Protein AF-A0A6M0AVX7-F1 (afdb_monomer_lite)

Structure (mmCIF, N/CA/C/O backbone):
data_AF-A0A6M0AVX7-F1
#
_entry.id   AF-A0A6M0AVX7-F1
#
loop_
_atom_site.group_PDB
_atom_site.id
_atom_site.type_symbol
_atom_site.label_atom_id
_atom_site.label_alt_id
_atom_site.label_comp_id
_atom_site.label_asym_id
_atom_site.label_entity_id
_atom_site.label_seq_id
_atom_site.pdbx_PDB_ins_code
_atom_site.Cartn_x
_atom_site.Cartn_y
_atom_site.Cartn_z
_atom_site.occupancy
_atom_site.B_iso_or_equiv
_atom_site.auth_seq_id
_atom_site.auth_comp_id
_atom_site.auth_asym_id
_atom_site.auth_atom_id
_atom_site.pdbx_PDB_model_num
ATOM 1 N N . PHE A 1 1 ? 5.792 2.607 -16.350 1.00 86.12 1 PHE A N 1
ATOM 2 C CA . PHE A 1 1 ? 5.842 1.940 -15.029 1.00 86.12 1 PHE A CA 1
ATOM 3 C C . PHE A 1 1 ? 4.835 0.805 -14.999 1.00 86.12 1 PHE A C 1
ATOM 5 O O . PHE A 1 1 ? 3.726 1.002 -15.475 1.00 86.12 1 PHE A O 1
ATOM 12 N N . VAL A 1 2 ? 5.194 -0.350 -14.442 1.00 96.19 2 VAL A N 1
ATOM 13 C CA . VAL A 1 2 ? 4.279 -1.487 -14.246 1.00 96.19 2 VAL A CA 1
ATOM 14 C C . VAL A 1 2 ? 4.323 -1.969 -12.804 1.00 96.19 2 VAL A C 1
ATOM 16 O O . VAL A 1 2 ? 5.352 -1.855 -12.132 1.00 96.19 2 VAL A O 1
ATOM 19 N N . PHE A 1 3 ? 3.206 -2.515 -12.335 1.00 96.62 3 PHE A N 1
ATOM 20 C CA . PHE A 1 3 ? 3.131 -3.177 -11.042 1.00 96.62 3 PHE A CA 1
ATOM 21 C C . PHE A 1 3 ? 3.862 -4.522 -11.121 1.00 96.62 3 PHE A C 1
ATOM 23 O O . PHE A 1 3 ? 3.499 -5.387 -11.913 1.00 96.62 3 PHE A O 1
ATOM 30 N N . ALA A 1 4 ? 4.936 -4.658 -10.346 1.00 96.06 4 ALA A N 1
ATOM 31 C CA . ALA A 1 4 ? 5.863 -5.783 -10.448 1.00 96.06 4 ALA A CA 1
ATOM 32 C C . ALA A 1 4 ? 5.664 -6.820 -9.334 1.00 96.06 4 ALA A C 1
ATOM 34 O O . ALA A 1 4 ? 6.121 -7.953 -9.463 1.00 96.06 4 ALA A O 1
ATOM 35 N N . GLY A 1 5 ? 5.000 -6.444 -8.239 1.00 96.88 5 GLY A N 1
ATOM 36 C CA . GLY A 1 5 ? 4.659 -7.373 -7.171 1.00 96.88 5 GLY A CA 1
ATOM 37 C C . GLY A 1 5 ? 4.297 -6.690 -5.860 1.00 96.88 5 GLY A C 1
ATOM 38 O O . GLY A 1 5 ? 4.453 -5.480 -5.691 1.00 96.88 5 GLY A O 1
ATOM 39 N N . ILE A 1 6 ? 3.842 -7.510 -4.921 1.00 97.12 6 ILE A N 1
ATOM 40 C CA . ILE A 1 6 ? 3.541 -7.146 -3.538 1.00 97.12 6 ILE A CA 1
ATOM 41 C C . ILE A 1 6 ? 4.237 -8.113 -2.590 1.00 97.12 6 ILE A C 1
ATOM 43 O O . ILE A 1 6 ? 4.361 -9.297 -2.897 1.00 97.12 6 ILE A O 1
ATOM 47 N N . ASP A 1 7 ? 4.652 -7.612 -1.433 1.00 97.19 7 ASP A N 1
ATOM 48 C CA . ASP A 1 7 ? 5.204 -8.416 -0.347 1.00 97.19 7 ASP A CA 1
ATOM 49 C C . ASP A 1 7 ? 4.652 -7.942 1.009 1.00 97.19 7 ASP A C 1
ATOM 51 O O . ASP A 1 7 ? 4.273 -6.779 1.174 1.00 97.19 7 ASP A O 1
ATOM 55 N N . LYS A 1 8 ? 4.578 -8.863 1.978 1.00 96.94 8 LYS A N 1
ATOM 56 C CA . LYS A 1 8 ? 4.119 -8.630 3.363 1.00 96.94 8 LYS A CA 1
ATOM 57 C C . LYS A 1 8 ? 2.792 -7.871 3.487 1.00 96.94 8 LYS A C 1
ATOM 59 O O . LYS A 1 8 ? 2.582 -7.149 4.463 1.00 96.94 8 LYS A O 1
ATOM 64 N N . VAL A 1 9 ? 1.890 -8.036 2.520 1.00 98.00 9 VAL A N 1
ATOM 65 C CA . VAL A 1 9 ? 0.591 -7.363 2.557 1.00 98.00 9 VAL A CA 1
ATOM 66 C C . VAL A 1 9 ? -0.276 -7.965 3.655 1.00 98.00 9 VAL A C 1
ATOM 68 O O . VAL A 1 9 ? -0.426 -9.183 3.755 1.00 98.00 9 VAL A O 1
ATOM 71 N N . ARG A 1 10 ? -0.867 -7.100 4.477 1.00 97.94 10 ARG A N 1
ATOM 72 C CA . ARG A 1 10 ? -1.837 -7.471 5.505 1.00 97.94 10 ARG A CA 1
ATOM 73 C C . ARG A 1 10 ? -3.130 -6.712 5.285 1.00 97.94 10 ARG A C 1
ATOM 75 O O . ARG A 1 10 ? -3.131 -5.484 5.290 1.00 97.94 10 ARG A O 1
ATOM 82 N N . PHE A 1 11 ? -4.226 -7.451 5.175 1.00 97.56 11 PHE A N 1
ATOM 83 C CA . PHE A 1 11 ? -5.582 -6.911 5.164 1.00 97.56 11 PHE A CA 1
ATOM 84 C C . PHE A 1 11 ? -6.162 -7.046 6.569 1.00 97.56 11 PHE A C 1
ATOM 86 O O . PHE A 1 11 ? -6.226 -8.144 7.118 1.00 97.56 11 PHE A O 1
ATOM 93 N N . ARG A 1 12 ? -6.509 -5.915 7.181 1.00 97.25 12 ARG A N 1
ATOM 94 C CA . ARG A 1 12 ? -6.894 -5.836 8.599 1.00 97.25 12 ARG A CA 1
ATOM 95 C C . ARG A 1 12 ? -8.403 -5.704 8.787 1.00 97.25 12 ARG A C 1
ATOM 97 O O . ARG A 1 12 ? -8.934 -6.225 9.761 1.00 97.25 12 ARG A O 1
ATOM 104 N N . ARG A 1 13 ? -9.082 -5.021 7.863 1.00 95.00 13 ARG A N 1
ATOM 105 C CA . ARG A 1 13 ? -10.546 -4.903 7.807 1.00 95.00 13 ARG A CA 1
ATOM 106 C C . ARG A 1 13 ? -11.019 -4.800 6.357 1.00 95.00 13 ARG A C 1
ATOM 108 O O . ARG A 1 13 ? -10.268 -4.275 5.531 1.00 95.00 13 ARG A O 1
ATOM 115 N N . PRO A 1 14 ? -12.246 -5.249 6.046 1.00 97.06 14 PRO A N 1
ATOM 116 C CA . PRO A 1 14 ? -12.886 -4.889 4.790 1.00 97.06 14 PRO A CA 1
ATOM 117 C C . PRO A 1 14 ? -13.096 -3.369 4.711 1.00 97.06 14 PRO A C 1
ATOM 119 O O . PRO A 1 14 ? -13.255 -2.689 5.730 1.00 97.06 14 PRO A O 1
ATOM 122 N N . VAL A 1 15 ? -13.079 -2.855 3.484 1.00 97.94 15 VAL A N 1
ATOM 123 C CA . VAL A 1 15 ? -13.483 -1.488 3.135 1.00 97.94 15 VAL A CA 1
ATOM 124 C C . VAL A 1 15 ? -14.821 -1.606 2.417 1.00 97.94 15 VAL A C 1
ATOM 126 O O . VAL A 1 15 ? -14.957 -2.441 1.521 1.00 97.94 15 VAL A O 1
ATOM 129 N N . VAL A 1 16 ? -15.812 -0.829 2.838 1.00 97.88 16 VAL A N 1
ATOM 130 C CA . VAL A 1 16 ? -17.205 -0.936 2.374 1.00 97.88 16 VAL A CA 1
ATOM 131 C C . VAL A 1 16 ? -17.678 0.377 1.739 1.00 97.88 16 VAL A C 1
ATOM 133 O O . VAL A 1 16 ? -17.037 1.411 1.933 1.00 97.88 16 VAL A O 1
ATOM 136 N N . PRO A 1 17 ? -18.780 0.382 0.963 1.00 98.44 17 PRO A N 1
ATOM 137 C CA . PRO A 1 17 ? -19.325 1.619 0.409 1.00 98.44 17 PRO A CA 1
ATOM 138 C C . PRO A 1 17 ? -19.582 2.668 1.498 1.00 98.44 17 PRO A C 1
ATOM 140 O O . PRO A 1 17 ? -20.158 2.358 2.537 1.00 98.44 17 PRO A O 1
ATOM 143 N N . GLY A 1 18 ? -19.155 3.905 1.244 1.00 97.75 18 GLY A N 1
ATOM 144 C CA . GLY A 1 18 ? -19.206 5.006 2.211 1.00 97.75 18 GLY A CA 1
ATOM 145 C C . GLY A 1 18 ? -17.886 5.256 2.947 1.00 97.75 18 GLY A C 1
ATOM 146 O O . GLY A 1 18 ? -17.669 6.375 3.403 1.00 97.75 18 GLY A O 1
ATOM 147 N N . ASP A 1 19 ? -16.974 4.279 2.996 1.00 98.38 19 ASP A N 1
ATOM 148 C CA . ASP A 1 19 ? -15.627 4.493 3.528 1.00 98.38 19 ASP A CA 1
ATOM 149 C C . ASP A 1 19 ? -14.809 5.413 2.603 1.00 98.38 19 ASP A C 1
ATOM 151 O O . ASP A 1 19 ? -14.739 5.197 1.389 1.00 98.38 19 ASP A O 1
ATOM 155 N N . GLN A 1 20 ? -14.090 6.381 3.181 1.00 98.31 20 GLN A N 1
ATOM 156 C CA . GLN A 1 20 ? -13.005 7.067 2.479 1.00 98.31 20 GLN A CA 1
ATOM 157 C C . GLN A 1 20 ? -11.687 6.326 2.724 1.00 98.31 20 GLN A C 1
ATOM 159 O O . GLN A 1 20 ? -11.135 6.354 3.825 1.00 98.31 20 GLN A O 1
ATOM 164 N N . LEU A 1 21 ? -11.155 5.695 1.676 1.00 98.06 21 LEU A N 1
ATOM 165 C CA . LEU A 1 21 ? -9.843 5.058 1.717 1.00 98.06 21 LEU A CA 1
ATOM 166 C C . LEU A 1 21 ? -8.738 6.088 1.457 1.00 98.06 21 LEU A C 1
ATOM 168 O O . LEU A 1 21 ? -8.618 6.618 0.353 1.00 98.06 21 LEU A O 1
ATOM 172 N N . VAL A 1 22 ? -7.899 6.341 2.459 1.00 98.38 22 VAL A N 1
ATOM 173 C CA . VAL A 1 22 ? -6.707 7.187 2.330 1.00 98.38 22 VAL A CA 1
ATOM 174 C C . VAL A 1 22 ? -5.487 6.292 2.172 1.00 98.38 22 VAL A C 1
ATOM 176 O O . VAL A 1 22 ? -5.189 5.487 3.051 1.00 98.38 22 VAL A O 1
ATOM 179 N N . MET A 1 23 ? -4.774 6.424 1.056 1.00 98.06 23 MET A N 1
ATOM 180 C CA . MET A 1 23 ? -3.569 5.644 0.770 1.00 98.06 23 MET A CA 1
ATOM 181 C C . MET A 1 23 ? -2.332 6.536 0.800 1.00 98.06 23 MET A C 1
ATOM 183 O O . MET A 1 23 ? -2.291 7.571 0.137 1.00 98.06 23 MET A O 1
ATOM 187 N N . THR A 1 24 ? -1.307 6.108 1.527 1.00 98.12 24 THR A N 1
ATOM 188 C CA . THR A 1 24 ? 0.019 6.729 1.529 1.00 98.12 24 THR A CA 1
ATOM 189 C C . THR A 1 24 ? 1.059 5.724 1.055 1.00 98.12 24 THR A C 1
ATOM 191 O O . THR A 1 24 ? 0.931 4.516 1.273 1.00 98.12 24 THR A O 1
ATOM 194 N N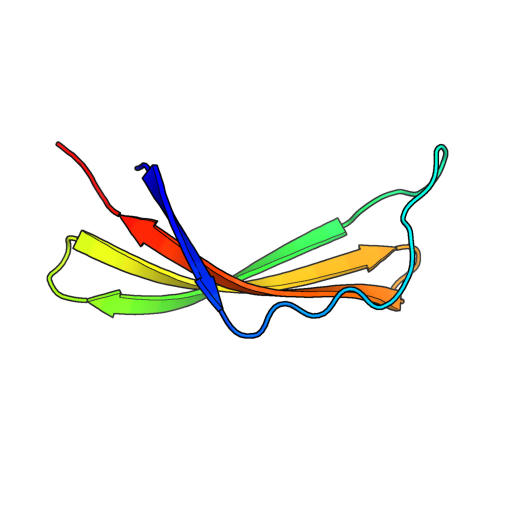 . ALA A 1 25 ? 2.089 6.218 0.372 1.00 97.38 25 ALA A N 1
ATOM 195 C CA . ALA A 1 25 ? 3.203 5.410 -0.094 1.00 97.38 25 ALA A CA 1
ATOM 196 C C . ALA A 1 25 ? 4.521 6.145 0.155 1.00 97.38 25 ALA A C 1
ATOM 198 O O . ALA A 1 25 ? 4.694 7.287 -0.265 1.00 97.38 25 ALA A O 1
ATOM 199 N N . GLU A 1 26 ? 5.452 5.465 0.810 1.00 98.06 26 GLU A N 1
ATOM 200 C CA . GLU A 1 26 ? 6.800 5.944 1.085 1.00 98.06 26 GLU A CA 1
ATOM 201 C C . GLU A 1 26 ? 7.789 5.144 0.243 1.00 98.06 26 GLU A C 1
ATOM 203 O O . GLU A 1 26 ? 7.835 3.912 0.305 1.00 98.06 26 GLU A O 1
ATOM 208 N N . LEU A 1 27 ? 8.587 5.836 -0.570 1.00 96.94 27 LEU A N 1
ATOM 209 C CA . LEU A 1 27 ? 9.631 5.198 -1.362 1.00 96.94 27 LEU A CA 1
ATOM 210 C C . LEU A 1 27 ? 10.729 4.670 -0.433 1.00 96.94 27 LEU A C 1
ATOM 212 O O . LEU A 1 27 ? 11.417 5.443 0.224 1.00 96.94 27 LEU A O 1
ATOM 216 N N . LEU A 1 28 ? 10.929 3.353 -0.428 1.00 97.31 28 LEU A N 1
ATOM 217 C CA . LEU A 1 28 ? 11.967 2.715 0.381 1.00 97.31 28 LEU A CA 1
ATOM 218 C C . LEU A 1 28 ? 13.292 2.619 -0.369 1.00 97.31 28 LEU A C 1
ATOM 220 O O . LEU A 1 28 ? 14.360 2.798 0.207 1.00 97.31 28 LEU A O 1
ATOM 224 N N . SER A 1 29 ? 13.244 2.254 -1.652 1.00 96.38 29 SER A N 1
ATOM 225 C CA . SER A 1 29 ? 14.455 2.118 -2.463 1.00 96.38 29 SER A CA 1
ATOM 226 C C . SER A 1 29 ? 14.157 2.101 -3.956 1.00 96.38 29 SER A C 1
ATOM 228 O O . SER A 1 29 ? 13.083 1.679 -4.386 1.00 96.38 29 SER A O 1
ATOM 230 N N . ILE A 1 30 ? 15.162 2.484 -4.743 1.00 96.31 30 ILE A N 1
ATOM 231 C CA . ILE A 1 30 ? 15.224 2.246 -6.185 1.00 96.31 30 ILE A CA 1
ATOM 232 C C . ILE A 1 30 ? 16.480 1.422 -6.464 1.00 96.31 30 ILE A C 1
ATOM 234 O O . ILE A 1 30 ? 17.596 1.837 -6.157 1.00 96.31 30 ILE A O 1
ATOM 238 N N . LYS A 1 31 ? 16.308 0.244 -7.063 1.00 93.88 31 LYS A N 1
ATOM 239 C CA . LYS A 1 31 ? 17.389 -0.670 -7.438 1.00 93.88 31 LYS A CA 1
ATOM 240 C C . LYS A 1 31 ? 17.578 -0.683 -8.948 1.00 93.88 31 LYS A C 1
ATOM 242 O O . LYS A 1 31 ? 16.614 -0.728 -9.715 1.00 93.88 31 LYS A O 1
ATOM 247 N N . ARG A 1 32 ? 18.847 -0.675 -9.375 1.00 92.38 32 ARG A N 1
ATOM 248 C CA . ARG A 1 32 ? 19.268 -0.769 -10.789 1.00 92.38 32 ARG A CA 1
ATOM 249 C C . ARG A 1 32 ? 18.564 0.241 -11.712 1.00 92.38 32 ARG A C 1
ATOM 251 O O . ARG A 1 32 ? 18.338 -0.064 -12.874 1.00 92.38 32 ARG A O 1
ATOM 258 N N . ARG A 1 33 ? 18.159 1.402 -11.170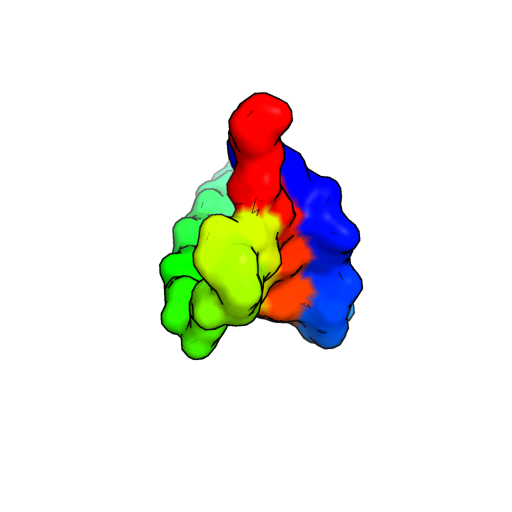 1.00 91.38 33 ARG A N 1
ATOM 259 C CA . ARG A 1 33 ? 17.357 2.445 -11.848 1.00 91.38 33 ARG A CA 1
ATOM 260 C C . ARG A 1 33 ? 16.074 1.933 -12.529 1.00 91.38 33 ARG A C 1
ATOM 262 O O . ARG A 1 33 ? 15.509 2.626 -13.361 1.00 91.38 33 ARG A O 1
ATOM 269 N N . ARG A 1 34 ? 15.613 0.731 -12.170 1.00 94.06 34 ARG A N 1
ATOM 270 C CA . ARG A 1 34 ? 14.524 0.032 -12.861 1.00 94.06 34 ARG A CA 1
ATOM 271 C C . ARG A 1 34 ? 13.465 -0.507 -11.916 1.00 94.06 34 ARG A C 1
ATOM 273 O O . ARG A 1 34 ? 12.310 -0.553 -12.304 1.00 94.06 34 ARG A O 1
ATOM 280 N N . PHE A 1 35 ? 13.817 -0.919 -10.700 1.00 95.94 35 PHE A N 1
ATOM 281 C CA . PHE A 1 35 ? 12.859 -1.495 -9.754 1.00 95.94 35 PHE A CA 1
ATOM 282 C C . PHE A 1 35 ? 12.742 -0.617 -8.518 1.00 95.94 35 PHE A C 1
ATOM 284 O O . PHE A 1 35 ? 13.727 -0.425 -7.807 1.00 95.94 35 PHE A O 1
ATOM 291 N N . GLY A 1 36 ? 11.550 -0.094 -8.262 1.00 96.81 36 GLY A N 1
ATOM 292 C CA . GLY A 1 36 ? 11.242 0.650 -7.050 1.00 96.81 36 GLY A CA 1
ATOM 293 C C . GLY A 1 36 ? 10.474 -0.206 -6.055 1.00 96.81 36 GLY A C 1
ATOM 294 O O . GLY A 1 36 ? 9.668 -1.050 -6.446 1.00 96.81 36 GLY A O 1
ATOM 295 N N . LYS A 1 37 ? 10.727 0.017 -4.766 1.00 97.56 37 LYS A N 1
ATOM 296 C CA . LYS A 1 37 ? 9.982 -0.582 -3.658 1.00 97.56 37 LYS A CA 1
ATOM 297 C C . LYS A 1 37 ? 9.439 0.527 -2.765 1.00 97.56 37 LYS A C 1
ATOM 299 O O . LYS A 1 37 ? 10.182 1.442 -2.411 1.00 97.56 37 LYS A O 1
ATOM 304 N N . MET A 1 38 ? 8.173 0.421 -2.389 1.00 98.00 38 MET A N 1
ATOM 305 C CA . MET A 1 38 ? 7.459 1.393 -1.567 1.00 98.00 38 MET A CA 1
ATOM 306 C C . MET A 1 38 ? 6.805 0.687 -0.385 1.00 98.00 38 MET A C 1
ATOM 308 O O . MET A 1 38 ? 6.251 -0.396 -0.561 1.00 98.00 38 MET A O 1
ATOM 312 N N . HIS A 1 39 ? 6.844 1.289 0.799 1.00 98.38 39 HIS A N 1
ATOM 313 C CA . HIS A 1 39 ? 5.947 0.906 1.880 1.00 98.38 39 HIS A CA 1
ATOM 314 C C . HIS A 1 39 ? 4.638 1.654 1.681 1.00 98.38 39 HIS A C 1
ATOM 316 O O . HIS A 1 39 ? 4.652 2.868 1.495 1.00 98.38 39 HIS A O 1
ATOM 322 N N . SER A 1 40 ? 3.513 0.952 1.691 1.00 98.31 40 SER A N 1
ATOM 323 C CA . SER A 1 40 ? 2.209 1.569 1.488 1.00 98.31 40 SER A CA 1
ATOM 324 C C . SER A 1 40 ? 1.259 1.208 2.611 1.00 98.31 40 SER A C 1
ATOM 326 O O . SER A 1 40 ? 1.204 0.057 3.049 1.00 98.31 40 SER A O 1
ATOM 328 N N . VAL A 1 41 ? 0.497 2.202 3.058 1.00 98.50 41 VAL A N 1
ATOM 329 C CA . VAL A 1 41 ? -0.514 2.071 4.105 1.00 98.50 41 VAL A CA 1
ATOM 330 C C . VAL A 1 41 ? -1.822 2.634 3.573 1.00 98.50 41 VAL A C 1
ATOM 332 O O . VAL A 1 41 ? -1.855 3.708 2.981 1.00 98.50 41 VAL A O 1
ATOM 335 N N . ALA A 1 42 ? -2.906 1.903 3.793 1.00 98.56 42 ALA A N 1
ATOM 336 C CA . ALA A 1 42 ? -4.259 2.336 3.502 1.00 98.56 42 ALA A CA 1
ATOM 337 C C . ALA A 1 42 ? -5.046 2.434 4.812 1.00 98.56 42 ALA A C 1
ATOM 339 O O . ALA A 1 42 ? -5.081 1.474 5.591 1.00 98.56 42 ALA A O 1
ATOM 340 N N . THR A 1 43 ? -5.674 3.578 5.067 1.00 98.56 43 THR A N 1
ATOM 341 C CA . THR A 1 43 ? -6.474 3.838 6.268 1.00 98.56 43 THR A CA 1
ATOM 342 C C . T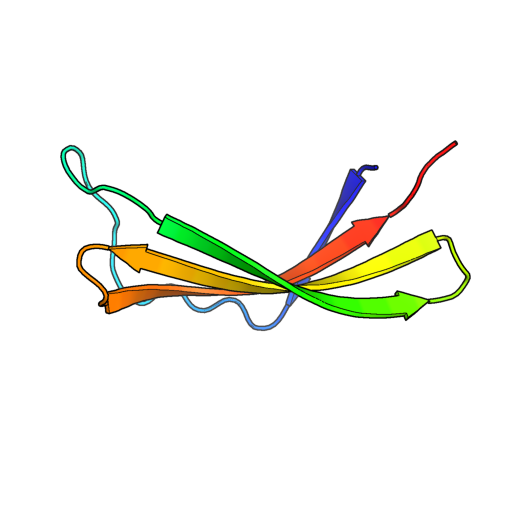HR A 1 43 ? -7.903 4.245 5.920 1.00 98.56 43 THR A C 1
ATOM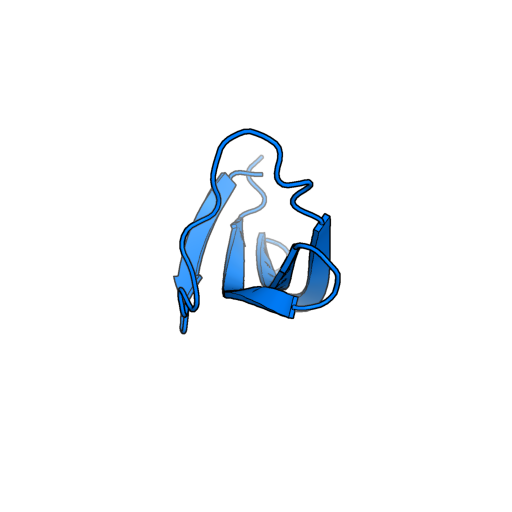 344 O O . THR A 1 43 ? -8.164 4.803 4.858 1.00 98.56 43 THR A O 1
ATOM 347 N N . VAL A 1 44 ? -8.827 3.954 6.834 1.00 98.56 44 VAL A N 1
ATOM 348 C CA . VAL A 1 44 ? -10.194 4.489 6.860 1.00 98.56 44 VAL A CA 1
ATOM 349 C C . VAL A 1 44 ? -10.435 5.006 8.273 1.00 98.56 44 VAL A C 1
ATOM 351 O O . VAL A 1 44 ? -10.134 4.296 9.237 1.00 98.56 44 VAL A O 1
ATOM 354 N N . ASP A 1 45 ? -10.898 6.249 8.411 1.00 97.12 45 ASP A N 1
ATOM 355 C CA . ASP A 1 45 ? -11.065 6.935 9.705 1.00 97.12 45 ASP A CA 1
ATOM 356 C C . ASP A 1 45 ? -9.805 6.865 10.591 1.00 97.12 45 ASP A C 1
ATOM 358 O O . ASP A 1 45 ? -9.858 6.590 11.791 1.00 97.12 45 ASP A O 1
ATOM 362 N N . GLY A 1 46 ? -8.628 7.010 9.970 1.00 96.88 46 GLY A N 1
ATOM 363 C CA . GLY A 1 46 ? -7.325 6.918 10.642 1.00 96.88 46 GLY A CA 1
ATOM 364 C C . GLY A 1 46 ? -6.904 5.504 11.067 1.00 96.88 46 GLY A C 1
ATOM 365 O O . GLY A 1 46 ? -5.794 5.320 11.568 1.00 96.88 46 GLY A O 1
ATOM 366 N N . LYS A 1 47 ? -7.733 4.477 10.844 1.00 97.81 47 LYS A N 1
ATOM 367 C CA . LYS A 1 47 ? -7.434 3.079 11.187 1.00 97.81 47 LYS A CA 1
ATOM 368 C C . LYS A 1 47 ? -6.922 2.323 9.968 1.00 97.81 47 LYS A C 1
ATOM 370 O O . LYS A 1 47 ? -7.506 2.399 8.892 1.00 97.81 47 LYS A O 1
ATOM 375 N N . LYS A 1 48 ? -5.845 1.547 10.132 1.00 98.12 48 LYS A N 1
ATOM 376 C CA . LYS A 1 48 ? -5.252 0.751 9.044 1.00 98.12 48 LYS A CA 1
ATOM 377 C C . LYS A 1 48 ? -6.237 -0.297 8.518 1.00 98.12 48 LYS A C 1
ATOM 379 O O . LYS A 1 48 ? -6.617 -1.209 9.251 1.00 98.12 48 LYS A O 1
ATOM 384 N N . ALA A 1 49 ? -6.583 -0.191 7.239 1.00 98.50 49 ALA A N 1
ATOM 385 C CA . ALA A 1 49 ? -7.353 -1.177 6.491 1.00 98.50 49 ALA A CA 1
ATOM 386 C C . ALA A 1 49 ? -6.439 -2.189 5.786 1.00 98.50 49 ALA A C 1
ATOM 388 O O . ALA A 1 49 ? -6.678 -3.395 5.869 1.00 98.50 49 ALA A O 1
ATOM 389 N N . ALA A 1 50 ? -5.348 -1.712 5.180 1.00 98.56 50 ALA A N 1
ATOM 390 C CA . ALA A 1 50 ? -4.310 -2.550 4.590 1.00 98.56 50 ALA A CA 1
ATOM 391 C C . ALA A 1 50 ? -2.925 -1.906 4.729 1.00 98.56 50 ALA A C 1
ATOM 393 O O . ALA A 1 50 ? -2.806 -0.689 4.849 1.00 98.56 50 ALA A O 1
ATOM 394 N N . GLU A 1 51 ? -1.869 -2.710 4.711 1.00 98.44 51 GLU A N 1
ATOM 395 C CA . 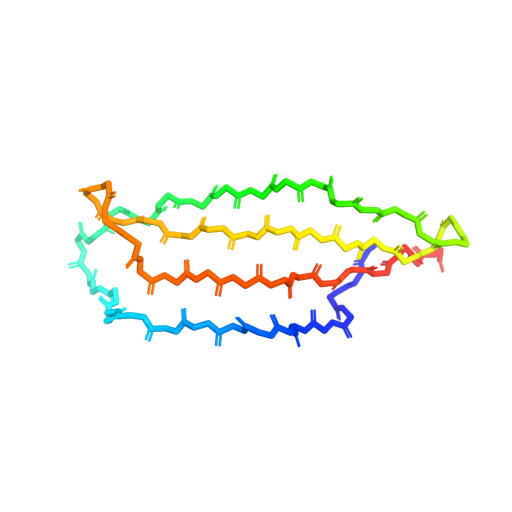GLU A 1 51 ? -0.488 -2.225 4.602 1.00 98.44 51 GLU A CA 1
ATOM 396 C C . GLU A 1 51 ? 0.398 -3.279 3.938 1.00 98.44 51 GLU A C 1
ATOM 398 O O . GLU A 1 51 ? 0.086 -4.468 4.011 1.00 98.44 51 GLU A O 1
ATOM 403 N N . GLY A 1 52 ? 1.504 -2.869 3.324 1.00 98.31 52 GLY A N 1
ATOM 404 C CA . GLY A 1 52 ? 2.473 -3.797 2.745 1.00 98.31 52 GLY A CA 1
ATOM 405 C C . GLY A 1 52 ? 3.599 -3.105 1.990 1.00 98.31 52 GLY A C 1
ATOM 406 O O . GLY A 1 52 ? 3.746 -1.883 2.038 1.00 98.31 52 GLY A O 1
ATOM 407 N N . GLU A 1 53 ? 4.414 -3.898 1.302 1.00 98.38 53 GLU A N 1
ATOM 408 C CA . GLU A 1 53 ? 5.449 -3.413 0.394 1.00 98.38 53 GLU A CA 1
ATOM 409 C C . GLU A 1 53 ? 4.980 -3.603 -1.056 1.00 98.38 53 GLU A C 1
ATOM 411 O O . GLU A 1 53 ? 4.671 -4.718 -1.478 1.00 98.38 53 GLU A O 1
ATOM 416 N N . LEU A 1 54 ? 4.933 -2.519 -1.829 1.00 97.94 54 LEU A N 1
ATOM 417 C CA . LEU A 1 54 ? 4.598 -2.531 -3.252 1.00 97.94 54 LEU A CA 1
ATOM 418 C C . LEU A 1 54 ? 5.871 -2.384 -4.080 1.00 97.94 54 LEU A C 1
ATOM 420 O O . LEU A 1 54 ? 6.736 -1.563 -3.768 1.00 97.94 54 LEU A O 1
ATOM 424 N N . MET A 1 55 ? 5.980 -3.147 -5.161 1.00 97.62 55 MET A N 1
ATOM 425 C CA . MET A 1 55 ? 7.088 -3.053 -6.104 1.00 97.62 55 MET A CA 1
ATOM 426 C C . MET A 1 55 ? 6.592 -2.600 -7.470 1.00 97.62 55 MET A C 1
ATOM 428 O O . MET A 1 55 ? 5.596 -3.104 -7.992 1.00 97.62 55 MET A O 1
ATOM 432 N N . PHE A 1 56 ? 7.329 -1.678 -8.077 1.00 97.00 56 PHE A N 1
ATOM 433 C CA . PHE A 1 56 ? 7.098 -1.238 -9.446 1.00 97.00 56 PHE A CA 1
ATOM 434 C C . PHE A 1 56 ? 8.354 -1.418 -10.291 1.00 97.00 56 PHE A C 1
ATOM 436 O O . PHE A 1 56 ? 9.478 -1.384 -9.784 1.00 97.00 56 PHE A O 1
ATOM 443 N N . SER A 1 57 ? 8.162 -1.571 -11.598 1.00 96.38 57 SER A N 1
ATOM 444 C CA . SER A 1 57 ? 9.243 -1.518 -12.576 1.00 96.38 57 SER A CA 1
ATOM 445 C C . SER A 1 57 ? 9.066 -0.324 -13.506 1.00 96.38 57 SER A C 1
ATOM 447 O O . SER A 1 57 ? 7.961 -0.047 -13.971 1.00 96.38 57 SER A O 1
ATOM 449 N N . ILE A 1 58 ? 10.152 0.393 -13.768 1.00 94.44 58 ILE A N 1
ATOM 450 C CA . ILE A 1 58 ? 10.239 1.379 -14.841 1.00 94.44 58 ILE A CA 1
ATOM 451 C C . ILE A 1 58 ? 10.450 0.597 -16.133 1.00 94.44 58 ILE A C 1
ATOM 453 O O . ILE A 1 58 ? 11.320 -0.274 -16.208 1.00 94.44 58 ILE A O 1
ATOM 457 N N . VAL A 1 59 ? 9.600 0.867 -17.112 1.00 88.00 59 VAL A N 1
ATOM 458 C CA . VAL A 1 59 ? 9.635 0.231 -18.426 1.00 88.00 59 VAL A CA 1
ATOM 459 C C . VAL A 1 59 ? 9.741 1.375 -19.419 1.00 88.00 59 VAL A C 1
ATOM 461 O O . VAL A 1 59 ? 8.932 2.301 -19.307 1.00 88.00 59 VAL A O 1
ATOM 464 N N . ASP A 1 60 ? 10.762 1.309 -20.270 1.00 69.19 60 ASP A N 1
ATOM 465 C CA . ASP A 1 60 ? 10.836 2.031 -21.545 1.00 69.19 60 ASP A CA 1
ATOM 466 C C . ASP A 1 60 ? 10.053 1.235 -22.592 1.00 69.19 60 ASP A C 1
ATOM 468 O O . ASP A 1 60 ? 10.262 -0.004 -22.645 1.00 69.19 60 ASP A O 1
#

pLDDT: mean 96.39, std 4.25, range [69.19, 98.56]

Sequence (60 aa):
FVFAGIDKVRFRRPVVPGDQLVMTAE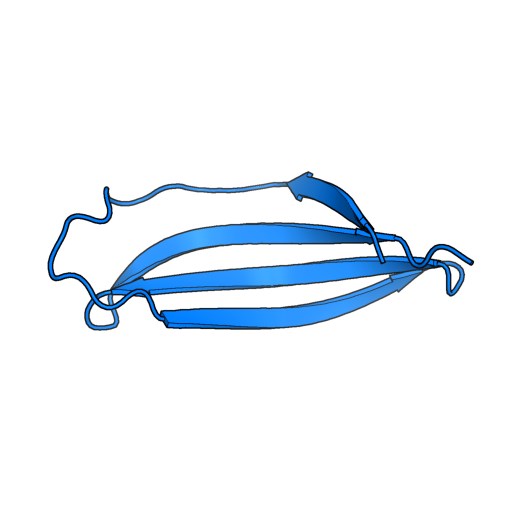LLSIKRRRFGKMHSVATVDGKKAAEGELMFSIVD

Foldseek 3Di:
DAFDDWDPKDFDDDDDPPWDKDKDWAWPDDPPVFKTKIWMFIDTPNHTRMTTITMDTDDD

Radius of gyration: 13.16 Å; chains: 1; bounding box: 39×16×33 Å

Secondary structure (DSSP, 8-state):
-EEEEEEEEEE-S---TT---EEEEEEEEEETTTEEEEEEEEEETTEEEEEEEEEEE---